Protein AF-A0A445B2V8-F1 (afdb_monomer)

pLDDT: mean 78.05, std 14.94, range [41.06, 95.94]

Radius of gyration: 20.15 Å; Cα contacts (8 Å, |Δi|>4): 129; chains: 1; bounding box: 35×48×51 Å

Sequence (156 aa):
MDTGSIWWAKGVDSVFGNLVFNNIVHGMQTLELTEWWLCNSTPDLEPQALSYVPKLLPIGPLLRRYDDNQGVTERSLGQFLEEDLSCINWLDQQPHTSVIYVAFGSLTHFDKKQFTEVALGLELTNRPFLWVVRQDSNCNPHEFKGNQVIVVGIRL

Secondary structure (DSSP, 8-state):
--GGG-TTTBTB-HHHHHHHHHHHHHHHHHGGG-S-EEES--TTT-HHHHHH-TTEEE---------TTS-S--PPTT--S---THHHHHHTTSPTT-PEEE--TTT----HHHHHHHHHHHHHTTS-EEEEEETTSSS-GGG---TTEEEEEE--

Nearest PDB structures (foldseek):
  6jen-assembly2_B  TM=7.874E-01  e=2.299E-05  Phytolacca americana
  6bk0-assembly1_A  TM=7.312E-01  e=1.444E-05  Oryza sativa Japonica Group
  6ija-assembly2_B  TM=7.386E-01  e=1.576E-04  Arabidopsis thaliana
  9bcm-assembly1_A  TM=7.180E-01  e=1.380E-04  Pilosella officinarum
  6lzx-assembly1_A  TM=6.479E-01  e=6.648E-05  Phytolacca americana

Organism: Arachis hypogaea (NCBI:txid3818)

Structure (mmCIF, N/CA/C/O backbone):
data_AF-A0A445B2V8-F1
#
_entry.id   AF-A0A445B2V8-F1
#
loop_
_atom_site.group_PDB
_atom_site.id
_atom_site.type_symbol
_atom_site.label_atom_id
_atom_site.label_alt_id
_atom_site.label_comp_id
_atom_site.label_asym_id
_atom_site.label_entity_id
_atom_site.label_seq_id
_atom_site.pdbx_PDB_ins_code
_atom_site.Cartn_x
_atom_site.Cartn_y
_atom_site.Cartn_z
_atom_site.occupancy
_atom_site.B_iso_or_equiv
_atom_site.auth_seq_id
_atom_site.auth_comp_id
_atom_site.auth_asym_id
_atom_site.auth_atom_id
_atom_site.pdbx_PDB_model_num
ATOM 1 N N . MET A 1 1 ? 14.572 19.553 -14.998 1.00 62.91 1 MET A N 1
ATOM 2 C CA . MET A 1 1 ? 13.192 19.737 -14.500 1.00 62.91 1 MET A CA 1
ATOM 3 C C . MET A 1 1 ? 13.294 20.108 -13.030 1.00 62.91 1 MET A C 1
ATOM 5 O O . MET A 1 1 ? 14.174 19.566 -12.377 1.00 62.91 1 MET A O 1
ATOM 9 N N . ASP A 1 2 ? 12.487 21.046 -12.531 1.00 68.38 2 ASP A N 1
ATOM 10 C CA . ASP A 1 2 ? 12.485 21.396 -11.103 1.00 68.38 2 ASP A CA 1
ATOM 11 C C . ASP A 1 2 ? 11.798 20.289 -10.288 1.00 68.38 2 ASP A C 1
ATOM 13 O O . ASP A 1 2 ? 10.585 20.086 -10.400 1.00 68.38 2 ASP A O 1
ATOM 17 N N . THR A 1 3 ? 12.572 19.554 -9.488 1.00 65.62 3 THR A N 1
ATOM 18 C CA . THR A 1 3 ? 12.066 18.446 -8.665 1.00 65.62 3 THR A CA 1
ATOM 19 C C . THR A 1 3 ? 11.252 18.921 -7.463 1.00 65.62 3 THR A C 1
ATOM 21 O O . THR A 1 3 ? 10.453 18.142 -6.948 1.00 65.62 3 THR A O 1
ATOM 24 N N . GLY A 1 4 ? 11.334 20.203 -7.075 1.00 62.81 4 GLY A N 1
ATOM 25 C CA . GLY A 1 4 ? 10.506 20.782 -6.007 1.00 62.81 4 GLY A CA 1
ATOM 26 C C . GLY A 1 4 ? 9.003 20.793 -6.321 1.00 62.81 4 GLY A C 1
ATOM 27 O O . GLY A 1 4 ? 8.162 20.833 -5.417 1.00 62.81 4 GLY A O 1
ATOM 28 N N . SER A 1 5 ? 8.645 20.700 -7.605 1.00 67.06 5 SER A N 1
ATOM 29 C CA . SER A 1 5 ? 7.257 20.596 -8.070 1.00 67.06 5 SER A CA 1
ATOM 30 C C . SER A 1 5 ? 6.671 19.179 -7.964 1.00 67.06 5 SER A C 1
ATOM 32 O O . SER A 1 5 ? 5.449 19.016 -7.964 1.00 67.06 5 SER A O 1
ATOM 34 N N . ILE A 1 6 ? 7.518 18.154 -7.824 1.00 68.94 6 ILE A N 1
ATOM 35 C CA . ILE A 1 6 ? 7.110 16.749 -7.818 1.00 68.94 6 ILE A CA 1
ATOM 36 C C . ILE A 1 6 ? 6.590 16.382 -6.427 1.00 68.94 6 ILE A C 1
ATOM 38 O O . ILE A 1 6 ? 7.323 16.402 -5.444 1.00 68.94 6 ILE A O 1
ATOM 42 N N . TRP A 1 7 ? 5.308 16.030 -6.336 1.00 62.53 7 TRP A N 1
ATOM 43 C CA . TRP A 1 7 ? 4.618 15.840 -5.057 1.00 62.53 7 TRP A CA 1
ATOM 44 C C . TRP A 1 7 ? 5.239 14.757 -4.158 1.00 62.53 7 TRP A C 1
ATOM 46 O O . TRP A 1 7 ? 5.247 14.942 -2.948 1.00 62.53 7 TRP A O 1
ATOM 56 N N . TRP A 1 8 ? 5.809 13.684 -4.720 1.00 65.00 8 TRP A N 1
ATOM 57 C CA . TRP A 1 8 ? 6.501 12.638 -3.948 1.00 65.00 8 TRP A CA 1
ATOM 58 C C . TRP A 1 8 ? 7.933 13.017 -3.545 1.00 65.00 8 TRP A C 1
ATOM 60 O O . TRP A 1 8 ? 8.498 12.406 -2.644 1.00 65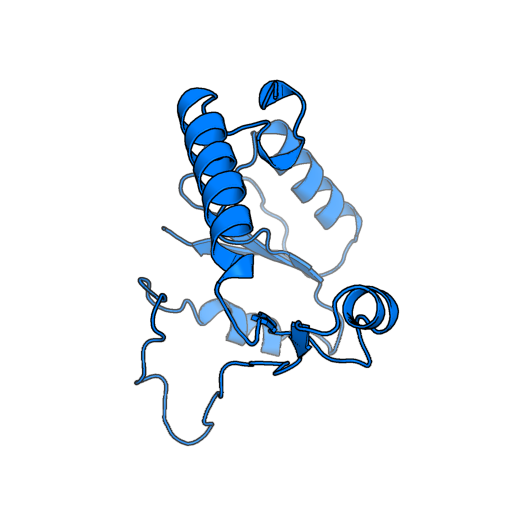.00 8 TRP A O 1
ATOM 70 N N . ALA A 1 9 ? 8.522 14.031 -4.185 1.00 63.09 9 ALA A N 1
ATOM 71 C CA . ALA A 1 9 ? 9.813 14.587 -3.787 1.00 63.09 9 ALA A CA 1
ATOM 72 C C . ALA A 1 9 ? 9.662 15.642 -2.673 1.00 63.09 9 ALA A C 1
ATOM 74 O O . ALA A 1 9 ? 10.644 16.006 -2.025 1.00 63.09 9 ALA A O 1
ATOM 75 N N . LYS A 1 10 ? 8.435 16.121 -2.410 1.00 61.38 10 LYS A N 1
ATOM 76 C CA . LYS A 1 10 ? 8.143 17.036 -1.300 1.00 61.38 10 LYS A CA 1
ATOM 77 C C . LYS A 1 10 ? 8.289 16.291 0.027 1.00 61.38 10 LYS A C 1
ATOM 79 O O . LYS A 1 10 ? 7.451 15.469 0.374 1.00 61.38 10 LYS A O 1
ATOM 84 N N . GLY A 1 11 ? 9.353 16.598 0.765 1.00 58.41 11 GLY A N 1
ATOM 85 C CA . GLY A 1 11 ? 9.684 15.953 2.044 1.00 58.41 11 GLY A CA 1
ATOM 86 C C . GLY A 1 11 ? 10.975 15.136 2.011 1.00 58.41 11 GLY A C 1
ATOM 87 O O . GLY A 1 11 ? 11.416 14.660 3.052 1.00 58.41 11 GLY A O 1
ATOM 88 N N . VAL A 1 12 ? 11.608 15.020 0.842 1.00 62.62 12 VAL A N 1
ATOM 89 C CA . VAL A 1 12 ? 12.943 14.441 0.681 1.00 62.62 12 VAL A CA 1
ATOM 90 C C . VAL A 1 12 ? 13.934 15.573 0.409 1.00 62.62 12 VAL A C 1
ATOM 92 O O . VAL A 1 12 ? 13.572 16.565 -0.225 1.00 62.62 12 VAL A O 1
ATOM 95 N N . ASP A 1 13 ? 15.171 15.465 0.904 1.00 73.25 13 ASP A N 1
ATOM 96 C CA . ASP A 1 13 ? 16.205 16.473 0.638 1.00 73.25 13 ASP A CA 1
ATOM 97 C C . ASP A 1 13 ? 16.329 16.729 -0.873 1.00 73.25 13 ASP A C 1
ATOM 99 O O . ASP A 1 13 ? 16.407 15.791 -1.666 1.00 73.25 13 ASP A O 1
ATOM 103 N N . SER A 1 14 ? 16.344 18.002 -1.276 1.00 72.50 14 SER A N 1
ATOM 104 C CA . SER A 1 14 ? 16.367 18.434 -2.678 1.00 72.50 14 SER A CA 1
ATOM 105 C C . SER A 1 14 ? 17.531 17.831 -3.471 1.00 72.50 14 SER A C 1
ATOM 107 O O . SER A 1 14 ? 17.383 17.531 -4.657 1.00 72.50 14 SER A O 1
ATOM 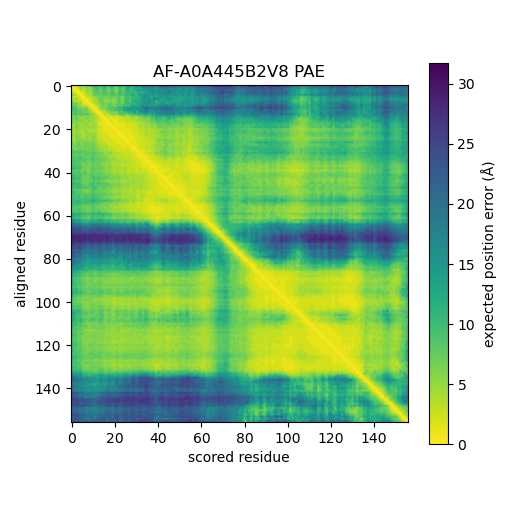109 N N . VAL A 1 15 ? 18.676 17.585 -2.825 1.00 78.31 15 VAL A N 1
ATOM 110 C CA . VAL A 1 15 ? 19.821 16.908 -3.447 1.00 78.31 15 VAL A CA 1
ATOM 111 C C . VAL A 1 15 ? 19.481 15.447 -3.740 1.00 78.31 15 VAL A C 1
ATOM 113 O O . VAL A 1 15 ? 19.671 14.980 -4.865 1.00 78.31 15 VAL A O 1
ATOM 116 N N . PHE A 1 16 ? 18.913 14.738 -2.764 1.00 78.44 16 PHE A N 1
ATOM 117 C CA . PHE A 1 16 ? 18.484 13.352 -2.930 1.00 78.44 16 PHE A CA 1
ATOM 118 C C . PHE A 1 16 ? 17.325 13.219 -3.931 1.00 78.44 16 PHE A C 1
ATOM 120 O O . PHE A 1 16 ? 17.357 12.339 -4.787 1.00 78.44 16 PHE A O 1
ATOM 127 N N . GLY A 1 17 ? 16.339 14.118 -3.901 1.00 78.38 17 GLY A N 1
ATOM 128 C CA . GLY A 1 17 ? 15.235 14.145 -4.866 1.00 78.38 17 GLY A CA 1
ATOM 129 C C . GLY A 1 17 ? 15.722 14.327 -6.307 1.00 78.38 17 GLY A C 1
ATOM 130 O O . GLY A 1 17 ? 15.282 13.610 -7.207 1.00 78.38 17 GLY A O 1
ATOM 131 N N . ASN A 1 18 ? 16.698 15.215 -6.524 1.00 82.62 18 ASN A N 1
ATOM 132 C CA . ASN A 1 18 ? 17.356 15.377 -7.823 1.00 82.62 18 ASN A CA 1
ATOM 133 C C . ASN A 1 18 ? 18.134 14.127 -8.246 1.00 82.62 18 ASN A C 1
ATOM 135 O O . ASN A 1 18 ? 18.062 13.726 -9.408 1.00 82.62 18 ASN A O 1
ATOM 139 N N . LEU A 1 19 ? 18.848 13.487 -7.317 1.00 85.25 19 LEU A N 1
ATOM 140 C CA . LEU A 1 19 ? 19.569 12.246 -7.587 1.00 85.25 19 LEU A CA 1
ATOM 141 C C . LEU A 1 19 ? 18.612 11.125 -8.015 1.00 85.25 19 LEU A C 1
ATOM 143 O O . LEU A 1 19 ? 18.853 10.475 -9.031 1.00 85.25 19 LEU A O 1
ATOM 147 N N . VAL A 1 20 ? 17.517 10.910 -7.282 1.00 83.50 20 VAL A N 1
ATOM 148 C CA . VAL A 1 2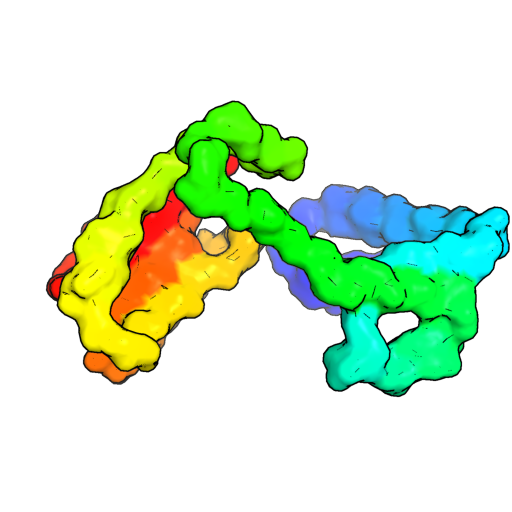0 ? 16.508 9.893 -7.617 1.00 83.50 20 VAL A CA 1
ATOM 149 C C . VAL A 1 20 ? 15.867 10.195 -8.968 1.00 83.50 20 VAL A C 1
ATOM 151 O O . VAL A 1 20 ? 15.799 9.311 -9.815 1.00 83.50 20 VAL A O 1
ATOM 154 N N . PHE A 1 21 ? 15.459 11.443 -9.211 1.00 85.56 21 PHE A N 1
ATOM 155 C CA . PHE A 1 21 ? 14.864 11.837 -10.487 1.00 85.56 21 PHE A CA 1
ATOM 156 C C . PHE A 1 21 ? 15.805 11.575 -11.668 1.00 85.56 21 PHE A C 1
ATOM 158 O O . PHE A 1 21 ? 15.403 10.948 -12.646 1.00 85.56 21 PHE A O 1
ATOM 165 N N . ASN A 1 22 ? 17.066 12.001 -11.568 1.00 88.38 22 ASN A N 1
ATOM 166 C CA . ASN A 1 22 ? 18.045 11.788 -12.632 1.00 88.38 22 ASN A CA 1
ATOM 167 C C . ASN A 1 22 ? 18.321 10.296 -12.864 1.00 88.38 22 ASN A C 1
ATOM 169 O O . ASN A 1 22 ? 18.435 9.879 -14.014 1.00 88.38 22 ASN A O 1
ATOM 173 N N . ASN A 1 23 ? 18.361 9.483 -11.801 1.00 88.56 23 ASN A N 1
ATOM 174 C CA . ASN A 1 23 ? 18.471 8.028 -11.927 1.00 88.56 23 ASN A CA 1
ATOM 175 C C . ASN A 1 23 ? 17.255 7.416 -12.632 1.00 88.56 23 ASN A C 1
ATOM 177 O O . ASN A 1 23 ? 17.431 6.559 -13.491 1.00 88.56 23 ASN A O 1
ATOM 181 N N . ILE A 1 24 ? 16.036 7.872 -12.322 1.00 88.31 24 ILE A N 1
ATOM 182 C CA . ILE A 1 24 ? 14.820 7.411 -13.006 1.00 88.31 24 ILE A CA 1
ATOM 183 C C . ILE A 1 24 ? 14.873 7.786 -14.487 1.00 88.31 24 ILE A C 1
ATOM 185 O O . ILE A 1 24 ? 14.662 6.923 -15.329 1.00 88.31 24 ILE A O 1
ATOM 189 N N . VAL A 1 25 ? 15.188 9.041 -14.825 1.00 89.62 25 VAL A N 1
ATOM 190 C CA . VAL A 1 25 ? 15.278 9.489 -16.227 1.00 89.62 25 VAL A CA 1
ATOM 191 C C . VAL A 1 25 ? 16.323 8.682 -16.990 1.00 89.62 25 VAL A C 1
ATOM 193 O O . VAL A 1 25 ? 16.049 8.220 -18.095 1.00 89.62 25 VAL A O 1
ATOM 196 N N . HIS A 1 26 ? 17.498 8.473 -16.397 1.00 89.75 26 HIS A N 1
ATOM 197 C CA . HIS A 1 26 ? 18.543 7.668 -17.016 1.00 89.75 26 HIS A CA 1
ATOM 198 C C . HIS A 1 26 ? 18.114 6.203 -17.180 1.00 89.75 26 HIS A C 1
ATOM 200 O O . HIS A 1 26 ? 18.293 5.630 -18.250 1.00 89.75 26 HIS A O 1
ATOM 206 N N . GLY A 1 27 ? 17.480 5.615 -16.163 1.00 88.00 27 GLY A N 1
ATOM 207 C CA . GLY A 1 27 ? 16.918 4.267 -16.237 1.00 88.00 27 GLY A CA 1
ATOM 208 C C . GLY A 1 27 ? 15.859 4.136 -17.332 1.00 88.00 27 GLY A C 1
ATOM 209 O O . GLY A 1 27 ? 15.886 3.185 -18.100 1.00 88.00 27 GLY A O 1
ATOM 210 N N . MET A 1 28 ? 14.974 5.122 -17.481 1.00 86.56 28 MET A N 1
ATOM 211 C CA . MET A 1 28 ? 13.958 5.129 -18.539 1.00 86.56 28 MET A CA 1
ATOM 212 C C . MET A 1 28 ? 14.580 5.162 -19.940 1.00 86.56 28 MET A C 1
ATOM 214 O O . MET A 1 28 ? 14.071 4.508 -20.844 1.00 86.56 28 MET A O 1
ATOM 218 N N . GLN A 1 29 ? 15.698 5.869 -20.124 1.00 87.94 29 GLN A N 1
ATOM 219 C CA . GLN A 1 29 ? 16.425 5.875 -21.399 1.00 87.94 29 GLN A CA 1
ATOM 220 C C . GLN A 1 29 ? 17.042 4.507 -21.718 1.00 87.94 29 GLN A C 1
ATOM 222 O O . GLN A 1 29 ? 17.079 4.104 -22.878 1.00 87.94 29 GLN A O 1
ATOM 227 N N . THR A 1 30 ? 17.511 3.766 -20.710 1.00 87.88 30 THR A N 1
ATOM 228 C CA . THR A 1 30 ? 18.099 2.435 -20.931 1.00 87.88 30 THR A CA 1
ATOM 229 C C . THR A 1 30 ? 17.050 1.350 -21.164 1.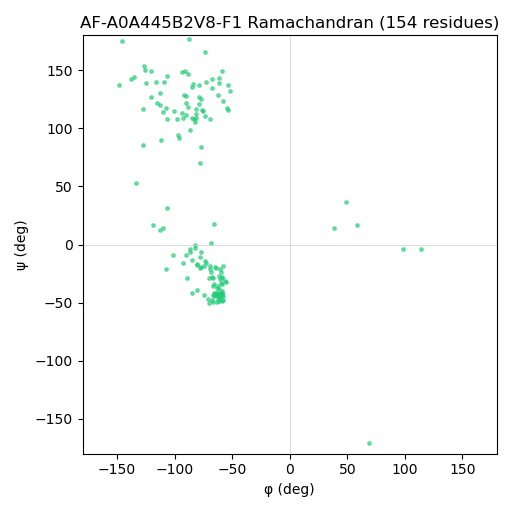00 87.88 30 THR A C 1
ATOM 231 O O . THR A 1 30 ? 17.370 0.331 -21.778 1.00 87.88 30 THR A O 1
ATOM 234 N N . LEU A 1 31 ? 15.790 1.571 -20.766 1.00 86.06 31 LEU A N 1
ATOM 235 C CA . LEU A 1 31 ? 14.692 0.636 -21.029 1.00 86.06 31 LEU A CA 1
ATOM 236 C C . LEU A 1 31 ? 14.479 0.368 -22.528 1.00 86.06 31 LEU A C 1
ATOM 238 O O . LEU A 1 31 ? 14.052 -0.731 -22.888 1.00 86.06 31 LEU A O 1
ATOM 242 N N . GLU A 1 32 ? 14.816 1.310 -23.414 1.00 85.19 32 GLU A N 1
ATOM 243 C CA . GLU A 1 32 ? 14.701 1.121 -24.869 1.00 85.19 32 GLU A CA 1
ATOM 244 C C . GLU A 1 32 ? 15.580 -0.020 -25.402 1.00 85.19 32 GLU A C 1
ATOM 246 O O . GLU A 1 32 ? 15.219 -0.658 -26.394 1.00 85.19 32 GLU A O 1
ATOM 251 N N . LEU A 1 33 ? 16.689 -0.322 -24.713 1.00 90.62 33 LEU A N 1
ATOM 252 C CA . LEU A 1 33 ? 17.633 -1.385 -25.074 1.00 90.62 33 LEU A CA 1
ATOM 253 C C . LEU A 1 33 ? 17.096 -2.791 -24.785 1.00 90.62 33 LEU A C 1
ATOM 255 O O . LEU A 1 33 ? 17.672 -3.779 -25.234 1.00 90.62 33 LEU A O 1
ATOM 259 N N . THR A 1 34 ? 16.019 -2.891 -24.009 1.00 91.75 34 THR A N 1
ATOM 260 C CA . THR A 1 34 ? 15.446 -4.173 -23.601 1.00 91.75 34 THR A CA 1
ATOM 261 C C . THR A 1 34 ? 14.329 -4.614 -24.549 1.00 91.75 34 THR A C 1
ATOM 263 O O . THR A 1 34 ? 13.602 -3.804 -25.143 1.00 91.75 34 THR A O 1
ATOM 266 N N . GLU A 1 35 ? 14.203 -5.931 -24.705 1.00 94.25 35 GLU A N 1
ATOM 267 C CA . GLU A 1 35 ? 13.148 -6.541 -25.517 1.00 94.25 35 GLU A CA 1
ATOM 268 C C . GLU A 1 35 ? 11.794 -6.479 -24.798 1.00 94.25 35 GLU A C 1
ATOM 270 O O . GLU A 1 35 ? 10.797 -6.079 -25.396 1.00 94.25 35 GLU A O 1
ATOM 275 N N . TRP A 1 36 ? 11.793 -6.785 -23.496 1.00 93.81 36 TRP A N 1
ATOM 276 C CA . TRP A 1 36 ? 10.600 -6.893 -22.659 1.00 93.81 36 TRP A CA 1
ATOM 277 C C . TRP A 1 36 ? 10.783 -6.196 -21.314 1.00 93.81 36 TRP A C 1
ATOM 279 O O . TRP A 1 36 ? 11.861 -6.249 -20.718 1.00 93.81 36 TRP A O 1
ATOM 289 N N . TRP A 1 37 ? 9.708 -5.590 -20.808 1.00 92.69 37 TRP A N 1
ATOM 290 C CA . TRP A 1 37 ? 9.642 -4.984 -19.478 1.00 92.69 37 TRP A CA 1
ATOM 291 C C . TRP A 1 37 ? 8.732 -5.831 -18.603 1.00 92.69 37 TRP A C 1
ATOM 293 O O . TRP A 1 37 ? 7.535 -5.926 -18.856 1.00 92.69 37 TRP A O 1
ATOM 303 N N . LEU A 1 38 ? 9.290 -6.460 -17.575 1.00 94.25 38 LEU A N 1
ATOM 304 C CA . LEU A 1 38 ? 8.495 -7.254 -16.645 1.00 94.25 38 LEU A CA 1
ATOM 305 C C . LEU A 1 38 ? 7.785 -6.328 -15.657 1.00 94.25 38 LEU A C 1
ATOM 307 O O . LEU A 1 38 ? 8.423 -5.509 -14.995 1.00 94.25 38 LEU A O 1
ATOM 311 N N . CYS A 1 39 ? 6.469 -6.474 -15.544 1.00 92.19 39 CYS A N 1
ATOM 312 C CA . CYS A 1 39 ? 5.636 -5.691 -14.645 1.00 92.19 39 CYS A CA 1
ATOM 313 C C . CYS A 1 39 ? 4.924 -6.612 -13.658 1.00 92.19 39 CYS A C 1
ATOM 315 O O . CYS A 1 39 ? 4.236 -7.551 -14.059 1.00 92.19 39 CYS A O 1
ATOM 317 N N . ASN A 1 40 ? 5.048 -6.330 -12.363 1.00 94.31 40 ASN A N 1
ATOM 318 C CA . ASN A 1 40 ? 4.247 -6.999 -11.344 1.00 94.31 40 ASN A CA 1
ATOM 319 C C . ASN A 1 40 ? 2.826 -6.410 -11.313 1.00 94.31 40 ASN A C 1
ATOM 321 O O . ASN A 1 40 ? 2.461 -5.688 -10.390 1.00 94.31 40 ASN A O 1
ATOM 325 N N . SER A 1 41 ? 2.058 -6.690 -12.359 1.00 93.69 41 SER A N 1
ATOM 326 C CA . SER A 1 41 ? 0.661 -6.290 -12.517 1.00 93.69 41 SER A CA 1
ATOM 327 C C . SER A 1 41 ? -0.108 -7.379 -13.265 1.00 93.69 41 SER A C 1
ATOM 329 O O . SER A 1 41 ? 0.484 -8.368 -13.709 1.00 93.69 41 SER A O 1
ATOM 331 N N . THR A 1 42 ? -1.423 -7.214 -13.395 1.00 94.12 42 THR A N 1
ATOM 332 C CA . THR A 1 42 ? -2.301 -8.117 -14.145 1.00 94.12 42 THR A CA 1
ATOM 333 C C . THR A 1 42 ? -3.114 -7.342 -15.185 1.00 94.12 42 THR A C 1
ATOM 335 O O . THR A 1 42 ? -3.456 -6.177 -14.957 1.00 94.12 42 THR A O 1
ATOM 338 N N . PRO A 1 43 ? -3.484 -7.974 -16.316 1.00 93.31 43 PRO A N 1
ATOM 339 C CA . PRO A 1 43 ? -4.384 -7.366 -17.297 1.00 93.31 43 PRO A CA 1
ATOM 340 C C . PRO A 1 43 ? -5.728 -6.920 -16.718 1.00 93.31 43 PRO A C 1
ATOM 342 O O . PRO A 1 43 ? -6.285 -5.930 -17.181 1.00 93.31 43 PRO A O 1
ATOM 345 N N . ASP A 1 44 ? -6.224 -7.622 -15.698 1.00 94.81 44 ASP A N 1
ATOM 346 C CA . ASP A 1 44 ? -7.504 -7.316 -15.055 1.00 94.81 44 ASP A CA 1
ATOM 347 C C . ASP A 1 44 ? -7.451 -6.018 -14.232 1.00 94.81 44 ASP A C 1
ATOM 349 O O . ASP A 1 44 ? -8.468 -5.338 -14.093 1.00 94.81 44 ASP A O 1
ATOM 353 N N . LEU A 1 45 ? -6.276 -5.662 -13.695 1.00 94.50 45 LEU A N 1
ATOM 354 C CA . LEU A 1 45 ? -6.079 -4.446 -12.902 1.00 94.50 45 LEU A CA 1
ATOM 355 C C . LEU A 1 45 ? -5.796 -3.219 -13.775 1.00 94.50 45 LEU A C 1
ATOM 357 O O . LEU A 1 45 ? -6.325 -2.142 -13.507 1.00 94.50 45 LEU A O 1
ATOM 361 N N . GLU A 1 46 ? -4.967 -3.365 -14.813 1.00 93.62 46 GLU A N 1
ATOM 362 C CA . GLU A 1 46 ? -4.443 -2.226 -15.582 1.00 93.62 46 GLU A CA 1
ATOM 363 C C . GLU A 1 46 ? -4.536 -2.410 -17.112 1.00 93.62 46 GLU A C 1
ATOM 365 O O . GLU A 1 46 ? -3.547 -2.214 -17.830 1.00 93.62 46 GLU A O 1
ATOM 370 N N . PRO A 1 47 ? -5.720 -2.730 -17.670 1.00 92.88 47 PRO A N 1
ATOM 371 C CA . PRO A 1 47 ? -5.847 -3.095 -19.083 1.00 92.88 47 PRO A CA 1
ATOM 372 C C . PRO A 1 47 ? -5.426 -1.961 -20.027 1.00 92.88 47 PRO A C 1
ATOM 374 O O . PRO A 1 47 ? -4.786 -2.190 -21.053 1.00 92.88 47 PRO A O 1
ATOM 377 N N . GLN A 1 48 ? -5.749 -0.715 -19.668 1.00 93.19 48 GLN A N 1
ATOM 378 C CA . GLN A 1 48 ? -5.413 0.456 -20.478 1.00 93.19 48 GLN A CA 1
ATOM 379 C C . GLN A 1 48 ? -3.910 0.741 -20.455 1.00 93.19 48 GLN A C 1
ATOM 381 O O . GLN A 1 48 ? -3.319 0.921 -21.516 1.00 93.19 48 GLN A O 1
ATOM 386 N N . ALA A 1 49 ? -3.276 0.736 -19.278 1.00 90.19 49 ALA A N 1
ATOM 387 C CA . ALA A 1 49 ? -1.845 1.013 -19.153 1.00 90.19 49 ALA A CA 1
ATOM 388 C C . ALA A 1 49 ? -1.005 -0.002 -19.946 1.00 90.19 49 ALA A C 1
ATOM 390 O O . ALA A 1 49 ? -0.105 0.390 -20.689 1.00 90.19 49 ALA A O 1
ATOM 391 N N . LEU A 1 50 ? -1.366 -1.287 -19.866 1.00 92.12 50 LEU A N 1
ATOM 392 C CA . LEU A 1 50 ? -0.708 -2.361 -20.613 1.00 92.12 50 LEU A CA 1
ATOM 393 C C . LEU A 1 50 ? -0.906 -2.222 -22.131 1.00 92.12 50 LEU A C 1
ATOM 395 O O . LEU A 1 50 ? 0.008 -2.510 -22.898 1.00 92.12 50 LEU A O 1
ATOM 399 N N . SER A 1 51 ? -2.059 -1.714 -22.583 1.00 93.25 51 SER A N 1
ATOM 400 C CA . SER A 1 51 ? -2.312 -1.494 -24.016 1.00 93.25 51 SER A CA 1
ATOM 401 C C . SER A 1 51 ? -1.448 -0.388 -24.638 1.00 93.25 51 SER A C 1
ATOM 403 O O . SER A 1 51 ? -1.143 -0.449 -25.829 1.00 93.25 51 SER A O 1
ATOM 405 N N . TYR A 1 52 ? -1.021 0.604 -23.847 1.00 93.88 52 TYR A N 1
ATOM 406 C CA . TYR A 1 52 ? -0.175 1.702 -24.329 1.00 93.88 52 TYR A CA 1
ATOM 407 C C . TYR A 1 52 ? 1.296 1.311 -24.485 1.00 93.88 52 TYR A C 1
ATOM 409 O O . TYR A 1 52 ? 2.027 1.981 -25.215 1.00 93.88 52 TYR A O 1
ATOM 417 N N . VAL A 1 53 ? 1.742 0.244 -23.816 1.00 90.19 53 VAL A N 1
ATOM 418 C CA . VAL A 1 53 ? 3.148 -0.173 -23.798 1.00 90.19 53 VAL A CA 1
ATOM 419 C C . VAL A 1 53 ? 3.247 -1.651 -24.190 1.00 90.19 53 VAL A C 1
ATOM 421 O O . VAL A 1 53 ? 3.323 -2.511 -23.318 1.00 90.19 53 VAL A O 1
ATOM 424 N N . PRO A 1 54 ? 3.309 -1.978 -25.496 1.00 86.94 54 PRO A N 1
ATOM 425 C CA . PRO A 1 54 ? 3.306 -3.368 -25.970 1.00 86.94 54 PRO A CA 1
ATOM 426 C C . PRO A 1 54 ? 4.462 -4.237 -25.450 1.00 86.94 54 PRO A C 1
ATOM 428 O O . PRO A 1 54 ? 4.347 -5.457 -25.422 1.00 86.94 54 PRO A O 1
ATOM 431 N N . LYS A 1 55 ? 5.581 -3.619 -25.045 1.00 91.88 55 LYS A N 1
ATOM 432 C CA . LYS A 1 55 ? 6.736 -4.309 -24.446 1.00 91.88 55 LYS A CA 1
ATOM 433 C C . LYS A 1 55 ? 6.531 -4.678 -22.968 1.00 91.88 55 LYS A C 1
ATOM 435 O O . LYS A 1 55 ? 7.368 -5.382 -22.407 1.00 91.88 55 LYS A O 1
ATOM 440 N N . LEU A 1 56 ? 5.477 -4.182 -22.319 1.00 92.75 56 LEU A N 1
ATOM 441 C CA . LEU A 1 56 ? 5.212 -4.399 -20.899 1.00 92.75 56 LEU A CA 1
ATOM 442 C C . LEU A 1 56 ? 4.500 -5.744 -20.702 1.00 92.75 56 LEU A C 1
ATOM 444 O O . LEU A 1 56 ? 3.331 -5.895 -21.047 1.00 92.75 56 LEU A O 1
ATOM 448 N N . LEU A 1 57 ? 5.212 -6.723 -20.146 1.00 94.50 57 LEU A N 1
ATOM 449 C CA . LEU A 1 57 ? 4.689 -8.049 -19.836 1.00 94.50 57 LEU A CA 1
ATOM 450 C C . LEU A 1 57 ? 4.180 -8.095 -18.387 1.00 94.50 57 LEU A C 1
ATOM 452 O O . LEU A 1 57 ? 4.992 -8.017 -17.458 1.00 94.50 57 LEU A O 1
ATOM 456 N N . PRO A 1 58 ? 2.863 -8.249 -18.165 1.00 95.75 58 PRO A N 1
ATOM 457 C CA . PRO A 1 58 ? 2.312 -8.427 -16.830 1.00 95.75 58 PRO A CA 1
ATOM 458 C C . PRO A 1 58 ? 2.592 -9.855 -16.344 1.00 95.75 58 PRO A C 1
ATOM 460 O O . PRO A 1 58 ? 2.090 -10.824 -16.910 1.00 95.75 58 PRO A O 1
ATOM 463 N N . ILE A 1 59 ? 3.403 -9.984 -15.296 1.00 95.94 59 ILE A N 1
ATOM 464 C CA . ILE A 1 59 ? 3.762 -11.266 -14.660 1.00 95.94 59 ILE A CA 1
ATOM 465 C C . ILE A 1 59 ? 3.203 -11.391 -13.236 1.00 95.94 59 ILE A C 1
ATOM 467 O O . ILE A 1 59 ? 3.634 -12.248 -12.467 1.00 95.94 59 ILE A O 1
ATOM 471 N N . GLY A 1 60 ? 2.291 -10.496 -12.860 1.00 93.88 60 GLY A N 1
ATOM 472 C CA . GLY A 1 60 ? 1.699 -10.445 -11.535 1.00 93.88 60 GLY A CA 1
ATOM 473 C C . GLY A 1 60 ? 0.460 -11.339 -11.358 1.00 93.88 60 GLY A C 1
ATOM 474 O O . GLY A 1 60 ? -0.020 -11.949 -12.315 1.00 93.88 60 GLY A O 1
ATOM 475 N N . PRO A 1 61 ? -0.093 -11.381 -10.132 1.00 91.94 61 PRO A N 1
ATOM 476 C CA . PRO A 1 61 ? 0.476 -10.764 -8.942 1.00 91.94 61 PRO A CA 1
ATOM 477 C C . PRO A 1 61 ? 1.601 -11.649 -8.381 1.00 91.94 61 PRO A C 1
ATOM 479 O O . PRO A 1 61 ? 1.386 -12.802 -8.007 1.00 91.94 61 PRO A O 1
ATOM 482 N N . LEU A 1 62 ? 2.813 -11.100 -8.299 1.00 88.81 62 LEU A N 1
ATOM 483 C CA . LEU A 1 62 ? 3.942 -11.726 -7.618 1.00 88.81 62 LEU A CA 1
ATOM 484 C C . LEU A 1 62 ? 3.741 -11.533 -6.119 1.00 88.81 62 LEU A C 1
ATOM 486 O O . LEU A 1 62 ? 4.219 -10.570 -5.516 1.00 88.81 62 LEU A O 1
ATOM 490 N N . LEU A 1 63 ? 2.957 -12.436 -5.541 1.00 79.75 63 LEU A N 1
ATOM 491 C CA . LEU A 1 63 ? 2.723 -12.501 -4.109 1.00 79.75 63 LEU A CA 1
ATOM 492 C C . LEU A 1 63 ? 3.792 -13.366 -3.454 1.00 79.75 63 LEU A C 1
ATOM 494 O O . LEU A 1 63 ? 4.256 -14.362 -4.014 1.00 79.75 63 LEU A O 1
ATOM 498 N N . ARG A 1 64 ? 4.151 -13.006 -2.222 1.00 71.88 64 ARG A N 1
ATOM 499 C CA . ARG A 1 64 ? 4.952 -13.884 -1.376 1.00 71.88 64 ARG A CA 1
ATOM 500 C C . ARG A 1 64 ? 4.163 -15.167 -1.126 1.00 71.88 64 ARG A C 1
ATOM 502 O O . ARG A 1 64 ? 3.015 -15.118 -0.687 1.00 71.88 64 ARG A O 1
ATOM 509 N N . ARG A 1 65 ? 4.797 -16.314 -1.364 1.00 63.16 65 ARG A N 1
ATOM 510 C CA . ARG A 1 65 ? 4.259 -17.604 -0.939 1.00 63.16 65 ARG A CA 1
ATOM 511 C C . ARG A 1 65 ? 4.496 -17.747 0.563 1.00 63.16 65 ARG A C 1
ATOM 513 O O . ARG A 1 65 ? 5.644 -17.775 0.997 1.00 63.16 65 ARG A O 1
ATOM 520 N N . TYR A 1 66 ? 3.419 -17.810 1.334 1.00 60.62 66 TYR A N 1
ATOM 521 C CA . TYR A 1 66 ? 3.456 -18.339 2.692 1.00 60.62 66 TYR A CA 1
ATOM 522 C C . TYR A 1 66 ? 3.208 -19.846 2.575 1.00 60.62 66 TYR A C 1
ATOM 524 O O . TYR A 1 66 ? 2.209 -20.261 1.990 1.00 60.62 66 TYR A O 1
ATOM 532 N N . ASP A 1 67 ? 4.174 -20.662 2.995 1.00 57.88 67 ASP A N 1
ATOM 533 C CA . ASP A 1 67 ? 3.995 -22.110 3.093 1.00 57.88 67 ASP A CA 1
ATOM 534 C C . ASP A 1 67 ? 3.542 -22.424 4.518 1.00 57.88 67 ASP A C 1
ATOM 536 O O . ASP A 1 67 ? 4.327 -22.309 5.458 1.00 57.88 67 ASP A O 1
ATOM 540 N N . ASP A 1 68 ? 2.276 -22.816 4.672 1.00 57.16 68 ASP A N 1
ATOM 541 C CA . ASP A 1 68 ? 1.678 -23.171 5.964 1.00 57.16 68 ASP A CA 1
ATOM 542 C C . ASP A 1 68 ? 2.431 -24.322 6.668 1.00 57.16 68 ASP A C 1
ATOM 544 O O . ASP A 1 68 ? 2.306 -24.493 7.880 1.00 57.16 68 ASP A O 1
ATOM 548 N N .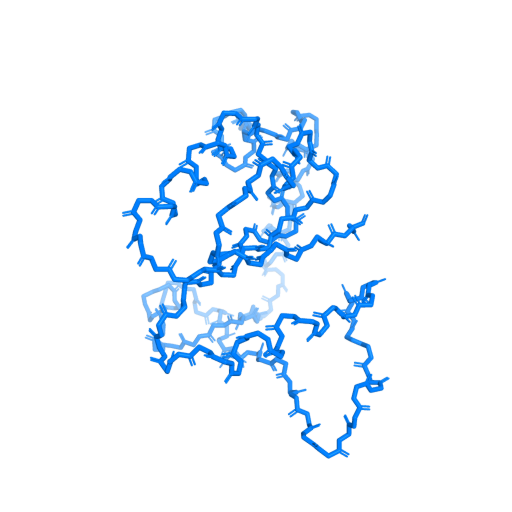 ASN A 1 69 ? 3.241 -25.098 5.929 1.00 54.59 69 ASN A N 1
ATOM 549 C CA . ASN A 1 69 ? 3.994 -26.244 6.445 1.00 54.59 69 ASN A CA 1
ATOM 550 C C . ASN A 1 69 ? 5.484 -25.965 6.712 1.00 54.59 69 ASN A C 1
ATOM 552 O O . ASN A 1 69 ? 6.156 -26.808 7.311 1.00 54.59 69 ASN A O 1
ATOM 556 N N . GLN A 1 70 ? 6.019 -24.812 6.299 1.00 51.09 70 GLN A N 1
ATOM 557 C CA . GLN A 1 70 ? 7.397 -24.407 6.595 1.00 51.09 70 GLN A CA 1
ATOM 558 C C . GLN A 1 70 ? 7.364 -23.215 7.541 1.00 51.09 70 GLN A C 1
ATOM 560 O O . GLN A 1 70 ? 7.309 -22.062 7.122 1.00 51.09 70 GLN A O 1
ATOM 565 N N . GLY A 1 71 ? 7.369 -23.499 8.843 1.00 50.25 71 GLY A N 1
ATOM 566 C CA . GLY A 1 71 ? 7.354 -22.457 9.862 1.00 50.25 71 GLY A CA 1
ATOM 567 C C . GLY A 1 71 ? 8.483 -21.452 9.646 1.00 50.25 71 GLY A C 1
ATOM 568 O O . GLY A 1 71 ? 9.629 -21.845 9.742 1.00 50.25 71 GLY A O 1
ATOM 569 N N . VAL A 1 72 ? 8.139 -20.190 9.354 1.00 54.47 72 VAL A N 1
ATOM 570 C CA . VAL A 1 72 ? 8.873 -18.908 9.533 1.00 54.47 72 VAL A CA 1
ATOM 571 C C . VAL A 1 72 ? 10.404 -18.888 9.265 1.00 54.47 72 VAL A C 1
ATOM 573 O O . VAL A 1 72 ? 11.086 -17.941 9.643 1.00 54.47 72 VAL A O 1
ATOM 576 N N . THR A 1 73 ? 11.009 -19.888 8.620 1.00 49.62 73 THR A N 1
ATOM 577 C CA . THR A 1 73 ? 12.480 -20.005 8.557 1.00 49.62 73 THR A CA 1
ATOM 578 C C . THR A 1 73 ? 13.112 -19.347 7.339 1.00 49.62 73 THR A C 1
ATOM 580 O O . THR A 1 73 ? 14.312 -19.076 7.363 1.00 49.62 73 THR A O 1
ATOM 583 N N . GLU A 1 74 ? 12.347 -19.018 6.297 1.00 55.84 74 GLU A N 1
ATOM 584 C CA . GLU A 1 74 ? 12.879 -18.279 5.149 1.00 55.84 74 GLU A CA 1
ATOM 585 C C . GLU A 1 74 ? 12.587 -16.780 5.291 1.00 55.84 74 GLU A C 1
ATOM 587 O O . GLU A 1 74 ? 11.521 -16.273 4.927 1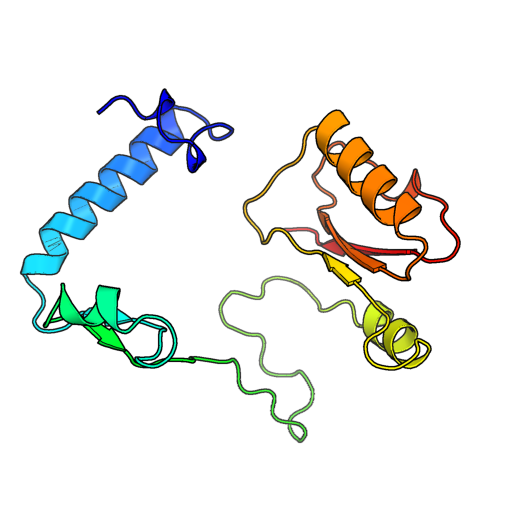.00 55.84 74 GLU A O 1
ATOM 592 N N . ARG A 1 75 ? 13.566 -16.055 5.854 1.00 55.72 75 ARG A N 1
ATOM 593 C CA . ARG A 1 75 ? 13.590 -14.585 5.836 1.00 55.72 75 ARG A CA 1
ATOM 594 C C . ARG A 1 75 ? 13.560 -14.116 4.383 1.00 55.72 75 ARG A C 1
ATOM 596 O O . ARG A 1 75 ? 14.429 -14.485 3.594 1.00 55.72 75 ARG A O 1
ATOM 603 N N . SER A 1 76 ? 12.578 -13.286 4.036 1.00 57.72 76 SER A N 1
ATOM 604 C CA . SER A 1 76 ? 12.488 -12.714 2.692 1.00 57.72 76 SER A CA 1
ATOM 605 C C . SER A 1 76 ? 13.715 -11.855 2.396 1.00 57.72 76 SER A C 1
ATOM 607 O O . SER A 1 76 ? 14.182 -11.103 3.255 1.00 57.72 76 SER A O 1
ATOM 609 N N . LEU A 1 77 ? 14.188 -11.893 1.150 1.00 55.22 77 LEU A N 1
ATOM 610 C CA . LEU A 1 77 ? 15.097 -10.872 0.632 1.00 55.22 77 LEU A CA 1
ATOM 611 C C . LEU A 1 77 ? 14.428 -9.501 0.842 1.00 55.22 77 LEU A C 1
ATOM 613 O O . LEU A 1 77 ? 13.325 -9.269 0.352 1.00 55.22 77 LEU A O 1
ATOM 617 N N . GLY A 1 78 ? 15.052 -8.636 1.645 1.00 55.12 78 GLY A N 1
ATOM 618 C CA . GLY A 1 78 ? 14.515 -7.322 2.024 1.00 55.12 78 GLY A CA 1
ATOM 619 C C . GLY A 1 78 ? 13.814 -7.245 3.388 1.00 55.12 78 GLY A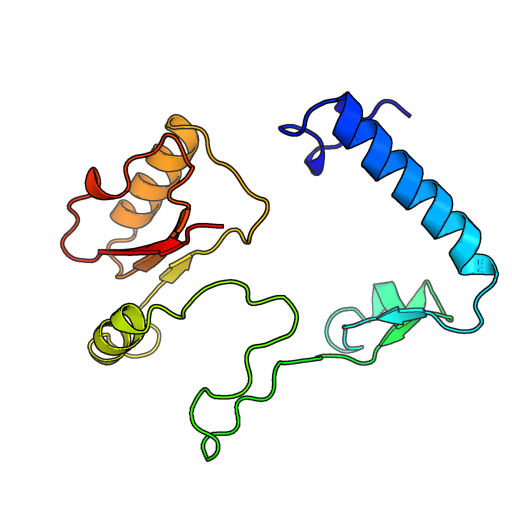 C 1
ATOM 620 O O . GLY A 1 78 ? 13.436 -6.151 3.800 1.00 55.12 78 GLY A O 1
ATOM 621 N N . GLN A 1 79 ? 13.663 -8.358 4.115 1.00 61.97 79 GLN A N 1
ATOM 622 C CA . GLN A 1 79 ? 13.126 -8.370 5.478 1.00 61.97 79 GLN A CA 1
ATOM 623 C C . GLN A 1 79 ? 14.272 -8.371 6.494 1.00 61.97 79 GLN A C 1
ATOM 625 O O . GLN A 1 79 ? 14.807 -9.413 6.868 1.00 61.97 79 GLN A O 1
ATOM 630 N N . PHE A 1 80 ? 14.673 -7.173 6.915 1.00 60.16 80 PHE A N 1
ATOM 631 C CA . PHE A 1 80 ? 15.825 -6.971 7.801 1.00 60.16 80 PHE A CA 1
ATOM 632 C C . PHE A 1 80 ? 15.485 -7.074 9.298 1.00 60.16 80 PHE A C 1
ATOM 634 O O . PHE A 1 80 ? 16.388 -7.005 10.129 1.00 60.16 80 PHE A O 1
ATOM 641 N N . LEU A 1 81 ? 14.205 -7.251 9.646 1.00 61.41 81 LEU A N 1
ATOM 642 C CA . LEU A 1 81 ? 13.688 -7.150 11.013 1.00 61.41 81 LEU A CA 1
ATOM 643 C C . LEU A 1 81 ? 12.913 -8.396 11.428 1.00 61.41 81 LEU A C 1
ATOM 645 O O . LEU A 1 81 ? 12.336 -9.089 10.587 1.00 61.41 81 LEU A O 1
ATOM 649 N N . GLU A 1 82 ? 12.882 -8.643 12.736 1.00 64.00 82 GLU A N 1
ATOM 650 C CA . GLU A 1 82 ? 12.038 -9.677 13.331 1.00 64.00 82 GLU A CA 1
ATOM 651 C C . GLU A 1 82 ? 10.553 -9.318 13.206 1.00 64.00 82 GLU A C 1
ATOM 653 O O . GLU A 1 82 ? 10.162 -8.153 13.305 1.00 64.00 82 GLU A O 1
ATOM 658 N N . GLU A 1 83 ? 9.729 -10.334 12.957 1.00 68.50 83 GLU A N 1
ATOM 659 C CA . GLU A 1 83 ? 8.281 -10.184 12.841 1.00 68.50 83 GLU A CA 1
ATOM 660 C C . GLU A 1 83 ? 7.648 -10.038 14.228 1.00 68.50 83 GLU A C 1
ATOM 662 O O . GLU A 1 83 ? 7.814 -10.900 15.092 1.00 68.50 83 GLU A O 1
ATOM 667 N N . ASP A 1 84 ? 6.881 -8.966 14.435 1.00 71.56 84 ASP A N 1
ATOM 668 C CA . ASP A 1 84 ? 6.041 -8.815 15.622 1.00 71.56 84 ASP A CA 1
ATOM 669 C C . ASP A 1 84 ? 4.678 -9.482 15.391 1.00 71.56 84 ASP A C 1
ATOM 671 O O . ASP A 1 84 ? 3.761 -8.918 14.785 1.00 71.56 84 ASP A O 1
ATOM 675 N N . LEU A 1 85 ? 4.549 -10.708 15.898 1.00 76.19 85 LEU A N 1
ATOM 676 C CA . LEU A 1 85 ? 3.325 -11.504 15.798 1.00 76.19 85 LEU A CA 1
ATOM 677 C C . LEU A 1 85 ? 2.283 -11.155 16.874 1.00 76.19 85 LEU A C 1
ATOM 679 O O . LEU A 1 85 ? 1.198 -11.735 16.876 1.00 76.19 85 LEU A O 1
ATOM 683 N N . SER A 1 86 ? 2.556 -10.205 17.780 1.00 77.50 86 SER A N 1
ATOM 684 C CA . SER A 1 86 ? 1.596 -9.815 18.826 1.00 77.50 86 SER A CA 1
ATOM 685 C C . SER A 1 86 ? 0.283 -9.275 18.251 1.00 77.50 86 SER A C 1
ATOM 687 O O . SER A 1 86 ? -0.782 -9.477 18.839 1.00 77.50 86 SER A O 1
ATOM 689 N N . CYS A 1 87 ? 0.339 -8.663 17.063 1.00 81.44 87 CYS A N 1
ATOM 690 C CA . CYS A 1 87 ? -0.837 -8.162 16.362 1.00 81.44 87 CYS A CA 1
ATOM 691 C C . CYS A 1 87 ? -1.778 -9.279 15.886 1.00 81.44 87 CYS A C 1
ATOM 693 O O . CYS A 1 87 ? -2.987 -9.061 15.845 1.00 81.44 87 CYS A O 1
ATOM 695 N N . ILE A 1 88 ? -1.260 -10.479 15.598 1.00 85.88 88 ILE A N 1
ATOM 696 C CA . ILE A 1 88 ? -2.060 -11.621 15.132 1.00 85.88 88 ILE A CA 1
ATOM 697 C C . ILE A 1 88 ? -3.011 -12.087 16.238 1.00 85.88 88 ILE A C 1
ATOM 699 O O . ILE A 1 88 ? -4.219 -12.125 16.031 1.00 85.88 88 ILE A O 1
ATOM 703 N N . ASN A 1 89 ? -2.494 -12.293 17.454 1.00 85.62 89 ASN A N 1
ATOM 704 C CA . ASN A 1 89 ? -3.310 -12.706 18.603 1.00 85.62 89 ASN A CA 1
ATOM 705 C C . ASN A 1 89 ? -4.442 -11.718 18.933 1.00 85.62 89 ASN A C 1
ATOM 707 O O . ASN A 1 89 ? -5.462 -12.103 19.504 1.00 85.62 89 ASN A O 1
ATOM 711 N N . TRP A 1 90 ? -4.256 -10.429 18.639 1.00 88.81 90 TRP A N 1
ATOM 712 C CA . TRP A 1 90 ? -5.300 -9.423 18.817 1.00 88.81 90 TRP A CA 1
ATOM 713 C C . TRP A 1 90 ? -6.310 -9.418 17.675 1.00 88.81 90 TRP A C 1
ATOM 715 O O . TRP A 1 90 ? -7.501 -9.270 17.947 1.00 88.81 90 TRP A O 1
ATOM 725 N N . LEU A 1 91 ? -5.855 -9.602 16.429 1.00 90.44 91 LEU A N 1
ATOM 726 C CA . LEU A 1 91 ? -6.724 -9.746 15.259 1.00 90.44 91 LEU A CA 1
ATOM 727 C C . LEU A 1 91 ? -7.672 -10.939 15.419 1.00 90.44 91 LEU A C 1
ATOM 729 O O . LEU A 1 91 ? -8.857 -10.797 15.128 1.00 90.44 91 LEU A O 1
ATOM 733 N N . ASP A 1 92 ? -7.183 -12.054 15.968 1.00 91.62 92 ASP A N 1
ATOM 734 C CA . ASP A 1 92 ? -7.978 -13.262 16.239 1.00 91.62 92 ASP A CA 1
ATOM 735 C C . ASP A 1 92 ? -9.140 -13.024 17.221 1.00 91.62 92 ASP A C 1
ATOM 737 O O . ASP A 1 92 ? -10.110 -13.780 17.243 1.00 91.62 92 ASP A O 1
ATOM 741 N N . GLN A 1 93 ? -9.070 -11.965 18.034 1.00 92.56 93 GLN A N 1
ATOM 742 C CA . GLN A 1 93 ? -10.124 -11.587 18.982 1.00 92.56 93 GLN A CA 1
ATOM 743 C C . GLN A 1 93 ? -11.159 -10.626 18.378 1.00 92.56 93 GLN A C 1
ATOM 745 O O . GLN A 1 93 ? -12.172 -10.339 19.020 1.00 92.56 93 GLN A O 1
ATOM 750 N N . GLN A 1 94 ? -10.923 -10.101 17.172 1.00 92.44 94 GLN A N 1
ATOM 751 C CA . GLN A 1 94 ? -11.823 -9.144 16.532 1.00 92.44 94 GLN A CA 1
ATOM 752 C C . GLN A 1 94 ? -12.871 -9.857 15.665 1.00 92.44 94 GLN A C 1
ATOM 754 O O . GLN A 1 94 ? -12.586 -10.889 15.057 1.00 92.44 94 GLN A O 1
ATOM 759 N N . PRO A 1 95 ? -14.088 -9.300 15.520 1.00 95.25 95 PRO A N 1
ATOM 760 C CA . PRO A 1 95 ? -15.055 -9.821 14.561 1.00 95.25 95 PRO A CA 1
ATOM 761 C C . PRO A 1 95 ? -14.512 -9.800 13.124 1.00 95.25 95 PRO A C 1
ATOM 763 O O . PRO A 1 95 ? -13.768 -8.890 12.739 1.00 95.25 95 PRO A O 1
ATOM 766 N N . HIS A 1 96 ? -14.941 -10.749 12.289 1.00 95.25 96 HIS A N 1
ATOM 767 C CA . HIS A 1 96 ? -14.541 -10.789 10.881 1.00 95.25 96 HIS A CA 1
ATOM 768 C C . HIS A 1 96 ? -14.820 -9.459 10.170 1.00 95.25 96 HIS A C 1
ATOM 770 O O . HIS A 1 96 ? -15.882 -8.859 10.337 1.00 95.25 96 HIS A O 1
ATOM 776 N N . THR A 1 97 ? -13.871 -9.008 9.342 1.00 94.56 97 THR A N 1
ATOM 777 C CA . THR A 1 97 ? -13.977 -7.783 8.518 1.00 94.56 97 THR A CA 1
ATOM 778 C C . THR A 1 97 ? -14.219 -6.480 9.302 1.00 94.56 97 THR A C 1
ATOM 780 O O . THR A 1 97 ? -14.604 -5.462 8.726 1.00 94.56 97 THR A O 1
ATOM 783 N N . SER A 1 98 ? -13.976 -6.478 10.618 1.00 94.00 98 SER A N 1
ATOM 784 C CA . SER A 1 98 ? -14.241 -5.316 11.480 1.00 94.00 98 SER A CA 1
ATOM 785 C C . SER A 1 98 ? -13.070 -4.335 11.591 1.00 94.00 98 SER A C 1
ATOM 787 O O . SER A 1 98 ? -13.310 -3.133 11.732 1.00 94.00 98 SER A O 1
ATOM 789 N N . VAL A 1 99 ? -11.833 -4.821 11.456 1.00 94.12 99 VAL A N 1
ATOM 790 C CA . VAL A 1 99 ? -10.598 -4.060 11.699 1.00 94.12 99 VAL A CA 1
ATOM 791 C C . VAL A 1 99 ? -10.175 -3.227 10.491 1.00 94.12 99 VAL A C 1
ATOM 793 O O . VAL A 1 99 ? -10.194 -3.707 9.359 1.00 94.12 99 VAL A O 1
ATOM 796 N N . ILE A 1 100 ? -9.739 -1.990 10.736 1.00 94.12 100 ILE A N 1
ATOM 797 C CA . ILE A 1 100 ? -9.078 -1.136 9.741 1.00 94.12 100 ILE A CA 1
ATOM 798 C C . ILE A 1 100 ? -7.564 -1.370 9.805 1.00 94.12 100 ILE A C 1
ATOM 800 O O . ILE A 1 100 ? -6.951 -1.152 10.846 1.00 94.12 100 ILE A O 1
ATOM 804 N N . TYR A 1 101 ? -6.946 -1.781 8.697 1.00 92.56 101 TYR A N 1
ATOM 805 C CA . TYR A 1 101 ? -5.487 -1.856 8.582 1.00 92.56 101 TYR A CA 1
ATOM 806 C C . TYR A 1 101 ? -4.924 -0.553 8.008 1.00 92.56 101 TYR A C 1
ATOM 808 O O . TYR A 1 101 ? -5.379 -0.087 6.963 1.00 92.56 101 TYR A O 1
ATOM 816 N N . VAL A 1 102 ? -3.927 0.021 8.682 1.00 91.94 102 VAL A N 1
ATOM 817 C CA . VAL A 1 102 ? -3.279 1.274 8.281 1.00 91.94 102 VAL A CA 1
ATOM 818 C C . VAL A 1 102 ? -1.770 1.066 8.214 1.00 91.94 102 VAL A C 1
ATOM 820 O O . VAL A 1 102 ? -1.119 0.808 9.227 1.00 91.94 102 VAL A O 1
ATOM 823 N N . ALA A 1 103 ? -1.199 1.214 7.021 1.00 89.12 103 ALA A N 1
ATOM 824 C CA . ALA A 1 103 ? 0.240 1.179 6.801 1.00 89.12 103 ALA A CA 1
ATOM 825 C C . ALA A 1 103 ? 0.626 2.099 5.641 1.00 89.12 103 ALA A C 1
ATOM 827 O O . ALA A 1 103 ? -0.022 2.104 4.596 1.00 89.12 103 ALA A O 1
ATOM 828 N N . PHE A 1 104 ? 1.708 2.855 5.823 1.00 86.31 104 PHE A N 1
ATOM 829 C CA . PHE A 1 104 ? 2.207 3.821 4.835 1.00 86.31 104 PHE A CA 1
ATOM 830 C C . PHE A 1 104 ? 3.528 3.380 4.185 1.00 86.31 104 PHE A C 1
ATOM 832 O O . PHE A 1 104 ? 4.210 4.168 3.537 1.00 86.31 104 PHE A O 1
ATOM 839 N N . GLY A 1 105 ? 3.900 2.109 4.349 1.00 79.69 105 GLY A N 1
ATOM 840 C CA . GLY A 1 105 ? 5.152 1.565 3.828 1.00 79.69 105 GLY A CA 1
ATOM 841 C C . GLY A 1 105 ? 6.400 2.113 4.532 1.00 79.69 105 GLY A C 1
ATOM 842 O O . GLY A 1 105 ? 6.331 2.786 5.559 1.00 79.69 105 GLY A O 1
ATOM 843 N N . SER A 1 106 ? 7.567 1.791 3.977 1.00 73.81 106 SER A N 1
ATOM 844 C CA . SER A 1 106 ? 8.878 2.061 4.585 1.00 73.81 106 SER A CA 1
ATOM 845 C C . SER A 1 106 ? 9.456 3.447 4.281 1.00 73.81 106 SER A C 1
ATOM 847 O O . SER A 1 106 ? 10.492 3.810 4.834 1.00 73.81 106 SER A O 1
ATOM 849 N N . LEU A 1 107 ? 8.824 4.234 3.407 1.00 73.06 107 LEU A N 1
ATOM 850 C CA . LEU A 1 107 ? 9.370 5.517 2.940 1.00 73.06 107 LEU A CA 1
ATOM 851 C C . LEU A 1 107 ? 8.649 6.739 3.518 1.00 73.06 107 LEU A C 1
ATOM 853 O O . LEU A 1 107 ? 9.219 7.830 3.549 1.00 73.06 107 LEU A O 1
ATOM 857 N N . THR A 1 108 ? 7.419 6.576 3.997 1.00 76.06 108 THR A N 1
ATOM 858 C CA . THR A 1 108 ? 6.617 7.700 4.484 1.00 76.06 108 THR A CA 1
ATOM 859 C C . THR A 1 108 ? 7.043 8.128 5.885 1.00 76.06 108 THR A C 1
ATOM 861 O O . THR A 1 108 ? 7.263 7.295 6.766 1.00 76.06 108 THR A O 1
ATOM 864 N N . HIS A 1 109 ? 7.127 9.446 6.077 1.00 75.19 109 HIS A N 1
ATOM 865 C CA . HIS A 1 109 ? 7.377 10.103 7.357 1.00 75.19 109 HIS A CA 1
ATOM 866 C C . HIS A 1 109 ? 6.257 11.111 7.618 1.00 75.19 109 HIS A C 1
ATOM 868 O O . HIS A 1 109 ? 5.836 11.815 6.701 1.00 75.19 109 HIS A O 1
ATOM 874 N N . PHE A 1 110 ? 5.795 11.180 8.865 1.00 76.19 110 PHE A N 1
ATOM 875 C CA . PHE A 1 110 ? 4.784 12.140 9.298 1.00 76.19 110 PHE A CA 1
ATOM 876 C C . PHE A 1 110 ? 5.403 13.199 10.194 1.00 76.19 110 PHE A C 1
ATOM 878 O O . PHE A 1 110 ? 6.202 12.884 11.082 1.00 76.19 110 PHE A O 1
ATOM 885 N N . ASP A 1 111 ? 4.980 14.447 10.007 1.00 81.62 111 ASP A N 1
ATOM 886 C CA . ASP A 1 111 ? 5.111 15.430 11.074 1.00 81.62 111 ASP A CA 1
ATOM 887 C C . ASP A 1 111 ? 4.084 15.161 12.194 1.00 81.62 111 ASP A C 1
ATOM 889 O O . ASP A 1 111 ? 3.115 14.408 12.033 1.00 81.62 111 ASP A O 1
ATOM 893 N N . LYS A 1 112 ? 4.287 15.794 13.357 1.00 82.69 112 LYS A N 1
ATOM 894 C CA . LYS A 1 112 ? 3.416 15.603 14.527 1.00 82.69 112 LYS A CA 1
ATOM 895 C C . LYS A 1 112 ? 1.957 15.962 14.241 1.00 82.69 112 LYS A C 1
ATOM 897 O O . LYS A 1 112 ? 1.055 15.333 14.796 1.00 82.69 112 LYS A O 1
ATOM 902 N N . LYS A 1 113 ? 1.710 16.965 13.394 1.00 86.44 113 LYS A N 1
ATOM 903 C CA . LYS A 1 113 ? 0.353 17.404 13.071 1.00 86.44 113 LYS A CA 1
ATOM 904 C C . LYS A 1 113 ? -0.345 16.344 12.224 1.00 86.44 113 LYS A C 1
ATOM 906 O O . LYS A 1 113 ? -1.427 15.911 12.594 1.00 86.44 113 LYS A O 1
ATOM 911 N N . GLN A 1 114 ? 0.286 15.879 11.147 1.00 87.50 114 GLN A N 1
ATOM 912 C CA . GLN A 1 114 ? -0.249 14.827 10.282 1.00 87.50 114 GLN A CA 1
ATOM 913 C C . GLN A 1 114 ? -0.527 13.543 11.063 1.00 87.50 114 GLN A C 1
ATOM 915 O O . GLN A 1 114 ? -1.599 12.963 10.916 1.00 87.50 114 GLN A O 1
ATOM 920 N N . PHE A 1 115 ? 0.403 13.135 11.932 1.00 86.44 115 PHE A N 1
ATOM 921 C CA . PHE A 1 115 ? 0.206 11.983 12.806 1.00 86.44 115 PHE A CA 1
ATOM 922 C C . PHE A 1 115 ? -1.032 12.150 13.697 1.00 86.44 115 PHE A C 1
ATOM 924 O O . PHE A 1 115 ? -1.869 11.253 13.759 1.00 86.44 115 PHE A O 1
ATOM 931 N N . THR A 1 116 ? -1.176 13.315 14.338 1.00 86.81 116 THR A N 1
ATOM 932 C CA . THR A 1 116 ? -2.314 13.621 15.220 1.00 86.81 116 THR A CA 1
ATOM 933 C C . THR A 1 116 ? -3.641 13.593 14.462 1.00 86.81 116 THR A C 1
ATOM 935 O O . THR A 1 116 ? -4.596 12.992 14.939 1.00 86.81 116 THR A O 1
ATOM 938 N N . GLU A 1 117 ? -3.703 14.186 13.269 1.00 91.75 117 GLU A N 1
ATOM 939 C CA . GLU A 1 117 ? -4.922 14.204 12.449 1.00 91.75 117 GLU A CA 1
ATOM 940 C C . GLU A 1 117 ? -5.335 12.798 11.991 1.00 91.75 117 GLU A C 1
ATOM 942 O O . GLU A 1 117 ? -6.513 12.451 12.070 1.00 91.75 117 GLU A O 1
ATOM 947 N N . VAL A 1 118 ? -4.383 11.957 11.561 1.00 90.44 118 VAL A N 1
ATOM 948 C CA . VAL A 1 118 ? -4.671 10.553 11.209 1.00 90.44 118 VAL A CA 1
ATOM 949 C C . VAL A 1 118 ? -5.200 9.801 12.428 1.00 90.44 118 VAL A C 1
ATOM 951 O O . VAL A 1 118 ? -6.204 9.100 12.333 1.00 90.44 118 VAL A O 1
ATOM 954 N N . ALA A 1 119 ? -4.559 9.977 13.579 1.00 86.75 119 ALA A N 1
ATOM 955 C CA . ALA A 1 119 ? -4.923 9.283 14.801 1.00 86.75 119 ALA A CA 1
ATOM 956 C C . ALA A 1 119 ? -6.318 9.690 15.320 1.00 86.75 119 ALA A C 1
ATOM 958 O O . ALA A 1 119 ? -7.133 8.823 15.635 1.00 86.75 119 ALA A O 1
ATOM 959 N N . LEU A 1 120 ? -6.631 10.993 15.319 1.00 89.50 120 LEU A N 1
ATOM 960 C CA . LEU A 1 120 ? -7.971 11.509 15.627 1.00 89.50 120 LEU A CA 1
ATOM 961 C C . LEU A 1 120 ? -9.012 11.002 14.622 1.00 89.50 120 LEU A C 1
ATOM 963 O O . LEU A 1 120 ? -10.102 10.587 15.011 1.00 89.50 120 LEU A O 1
ATOM 967 N N . GLY A 1 121 ? -8.679 10.994 13.329 1.00 92.25 121 GLY A N 1
ATOM 968 C CA . GLY A 1 121 ? -9.556 10.471 12.284 1.00 92.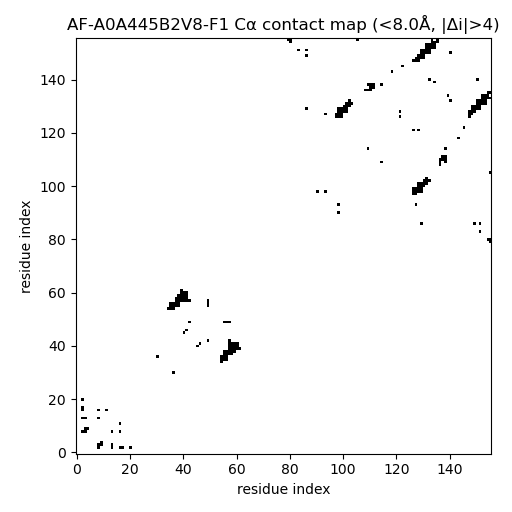25 121 GLY A CA 1
ATOM 969 C C . GLY A 1 121 ? -9.908 8.999 12.499 1.00 92.25 121 GLY A C 1
ATOM 970 O O . GLY A 1 121 ? -11.070 8.625 12.351 1.00 92.25 121 GLY A O 1
ATOM 971 N N . LEU A 1 122 ? -8.932 8.178 12.901 1.00 90.94 122 LEU A N 1
ATOM 972 C CA . LEU A 1 122 ? -9.143 6.769 13.234 1.00 90.94 122 LEU A CA 1
ATOM 973 C C . LEU A 1 122 ? -10.013 6.599 14.484 1.00 90.94 122 LEU A C 1
ATOM 975 O O . LEU A 1 122 ? -10.943 5.794 14.461 1.00 90.94 122 LEU A O 1
ATOM 979 N N . GLU A 1 123 ? -9.780 7.386 15.537 1.00 88.00 123 GLU A N 1
ATOM 980 C CA . GLU A 1 123 ? -10.600 7.366 16.756 1.00 88.00 123 GLU A CA 1
ATOM 981 C C . GLU A 1 123 ? -12.074 7.683 16.460 1.00 88.00 123 GLU A C 1
ATOM 983 O O . GLU A 1 123 ? -12.975 6.977 16.919 1.00 88.00 123 GLU A O 1
ATOM 988 N N . LEU A 1 124 ? -12.330 8.679 15.607 1.00 93.00 124 LEU A N 1
ATOM 989 C CA . LEU A 1 124 ? -13.681 9.071 15.201 1.00 93.00 124 LEU A CA 1
ATOM 990 C C . LEU A 1 124 ? -14.429 7.987 14.411 1.00 93.00 124 LEU A C 1
ATOM 992 O O . LEU A 1 124 ? -15.658 8.031 14.346 1.00 93.00 124 LEU A O 1
ATOM 996 N N . THR A 1 125 ? -13.735 6.999 13.832 1.00 92.25 125 THR A N 1
ATOM 997 C CA . THR A 1 125 ? -14.407 5.874 13.158 1.00 92.25 125 THR A CA 1
ATOM 998 C C . THR A 1 125 ? -15.136 4.951 14.131 1.00 92.25 125 THR A C 1
ATOM 1000 O O . THR A 1 125 ? -16.033 4.223 13.706 1.00 92.25 125 THR A O 1
ATOM 1003 N N . ASN A 1 126 ? -14.758 4.968 15.418 1.00 89.94 126 ASN A N 1
ATOM 1004 C CA . ASN A 1 126 ? -15.234 4.043 16.447 1.00 89.94 126 ASN A CA 1
ATOM 1005 C C . ASN A 1 126 ? -15.152 2.564 16.008 1.00 89.94 126 ASN A C 1
ATOM 1007 O O . ASN A 1 126 ? -16.043 1.759 16.293 1.00 89.94 126 ASN A O 1
ATOM 1011 N N . ARG A 1 127 ? -14.098 2.227 15.255 1.00 90.12 127 ARG A N 1
ATOM 1012 C CA . ARG A 1 127 ? -13.777 0.874 14.801 1.00 90.12 127 ARG A CA 1
ATOM 1013 C C . ARG A 1 127 ? -12.400 0.464 15.318 1.00 90.12 127 ARG A C 1
ATOM 1015 O O . ARG A 1 127 ? -11.513 1.316 15.396 1.00 90.12 127 ARG A O 1
ATOM 1022 N N . PRO A 1 128 ? -12.181 -0.836 15.578 1.00 91.44 128 PRO A N 1
ATOM 1023 C CA . PRO A 1 128 ? -10.847 -1.330 15.876 1.00 91.44 128 PRO A CA 1
ATOM 1024 C C . PRO A 1 128 ? -9.928 -1.087 14.676 1.00 91.44 128 PRO A C 1
ATOM 1026 O O . PRO A 1 128 ? -10.321 -1.287 13.521 1.00 91.44 128 PRO A O 1
ATOM 1029 N N . PHE A 1 129 ? -8.694 -0.668 14.940 1.00 91.12 129 PHE A N 1
ATOM 1030 C CA . PHE A 1 129 ? -7.702 -0.447 13.894 1.00 91.12 129 PHE A CA 1
ATOM 1031 C C . PHE A 1 129 ? -6.324 -0.972 14.298 1.00 91.12 129 PHE A C 1
ATOM 1033 O O . PHE A 1 129 ? -5.904 -0.869 15.450 1.00 91.12 129 PHE A O 1
ATOM 1040 N N . LEU A 1 130 ? -5.619 -1.525 13.313 1.00 90.38 130 LEU A N 1
ATOM 1041 C CA . LEU A 1 130 ? -4.225 -1.933 13.395 1.00 90.38 130 LEU A CA 1
ATOM 1042 C C . LEU A 1 130 ? -3.400 -0.931 12.590 1.00 90.38 130 LEU A C 1
ATOM 1044 O O . LEU A 1 130 ? -3.463 -0.924 11.358 1.00 90.38 130 LEU A O 1
ATOM 1048 N N . TRP A 1 131 ? -2.638 -0.087 13.284 1.00 88.69 131 TRP A N 1
ATOM 1049 C CA . TRP A 1 131 ? -1.805 0.928 12.646 1.00 88.69 131 TRP A CA 1
ATOM 1050 C C . TRP A 1 131 ? -0.322 0.623 12.839 1.00 88.69 131 TRP A C 1
ATOM 1052 O O . TRP A 1 131 ? 0.191 0.559 13.956 1.00 88.69 131 TRP A O 1
ATOM 1062 N N . VAL A 1 132 ? 0.375 0.449 11.720 1.00 85.06 132 VAL A N 1
ATOM 1063 C CA . VAL A 1 132 ? 1.827 0.294 11.675 1.00 85.06 132 VAL A CA 1
ATOM 1064 C C . VAL A 1 132 ? 2.482 1.675 11.745 1.00 85.06 132 VAL A C 1
ATOM 1066 O O . VAL A 1 132 ? 2.375 2.466 10.804 1.00 85.06 132 VAL A O 1
ATOM 1069 N N . VAL A 1 133 ? 3.170 1.962 12.854 1.00 78.81 133 VAL A N 1
ATOM 1070 C CA . VAL A 1 133 ? 3.842 3.248 13.101 1.00 78.81 133 VAL A CA 1
ATOM 1071 C C . VAL A 1 133 ? 5.346 3.029 13.207 1.00 78.81 133 VAL A C 1
ATOM 1073 O O . VAL A 1 133 ? 5.813 2.061 13.805 1.00 78.81 133 VAL A O 1
ATOM 1076 N N . ARG A 1 134 ? 6.135 3.939 12.634 1.00 72.19 134 ARG A N 1
ATOM 1077 C CA . ARG A 1 134 ? 7.595 3.870 12.723 1.00 72.19 134 ARG A CA 1
ATOM 1078 C C . ARG A 1 134 ? 8.103 4.514 14.009 1.00 72.19 134 ARG A C 1
ATOM 1080 O O . ARG A 1 134 ? 7.678 5.615 14.364 1.00 72.19 134 ARG A O 1
ATOM 1087 N N . GLN A 1 135 ? 9.041 3.850 14.680 1.00 66.25 135 GLN A N 1
ATOM 1088 C CA . GLN A 1 135 ? 9.598 4.332 15.953 1.00 66.25 135 GLN A CA 1
ATOM 1089 C C . GLN A 1 135 ? 10.566 5.517 15.801 1.00 66.25 135 GLN A C 1
ATOM 1091 O O . GLN A 1 135 ? 10.832 6.211 16.775 1.00 66.25 135 GLN A O 1
ATOM 1096 N N . ASP A 1 136 ? 11.096 5.748 14.600 1.00 63.09 136 ASP A N 1
ATOM 1097 C CA . ASP A 1 136 ? 11.993 6.866 14.274 1.00 63.09 136 ASP A CA 1
ATOM 1098 C C . ASP A 1 136 ? 11.249 8.180 13.987 1.00 63.09 136 ASP A C 1
ATOM 1100 O O . ASP A 1 136 ? 11.867 9.225 13.782 1.00 63.09 136 ASP A O 1
ATOM 1104 N N . SER A 1 137 ? 9.916 8.152 13.995 1.00 59.03 137 SER A N 1
ATOM 1105 C CA . SER A 1 137 ? 9.119 9.366 13.923 1.00 59.03 137 SER A CA 1
ATOM 1106 C C . SER A 1 137 ? 9.192 10.116 15.258 1.00 59.03 137 SER A C 1
ATOM 1108 O O . SER A 1 137 ? 9.100 9.523 16.329 1.00 59.03 137 SER A O 1
ATOM 1110 N N . ASN A 1 138 ? 9.282 11.451 15.224 1.00 61.16 138 ASN A N 1
ATOM 1111 C CA . ASN A 1 138 ? 9.157 12.314 16.417 1.00 61.16 138 ASN A CA 1
ATOM 1112 C C . ASN A 1 138 ? 7.743 12.269 17.051 1.00 61.16 138 ASN A C 1
ATOM 1114 O O . ASN A 1 138 ? 7.348 13.171 17.793 1.00 61.16 138 ASN A O 1
ATOM 1118 N N . CYS A 1 139 ? 6.950 11.254 16.714 1.00 63.75 139 CYS A N 1
ATOM 1119 C CA . CYS A 1 139 ? 5.586 11.036 17.143 1.00 63.75 139 CYS A CA 1
ATOM 1120 C C . CYS A 1 139 ? 5.603 9.874 18.131 1.00 63.75 139 CYS A C 1
ATOM 1122 O O . CYS A 1 139 ? 5.986 8.765 17.776 1.00 63.75 139 CYS A O 1
ATOM 1124 N N . ASN A 1 140 ? 5.213 10.122 19.380 1.00 64.31 140 ASN A N 1
ATOM 1125 C CA . ASN A 1 140 ? 5.160 9.073 20.386 1.00 64.31 140 ASN A CA 1
ATOM 1126 C C . ASN A 1 140 ? 3.857 8.277 20.213 1.00 64.31 140 ASN A C 1
ATOM 1128 O O . ASN A 1 140 ? 2.790 8.796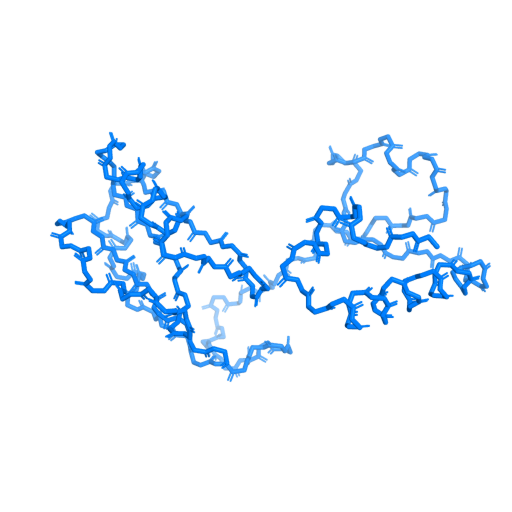 20.552 1.00 64.31 140 ASN A O 1
ATOM 1132 N N . PRO A 1 141 ? 3.898 7.022 19.734 1.00 60.22 141 PRO A N 1
ATOM 1133 C CA . PRO A 1 141 ? 2.676 6.271 19.478 1.00 60.22 141 PRO A CA 1
ATOM 1134 C C . PRO A 1 141 ? 1.944 5.895 20.774 1.00 60.22 141 PRO A C 1
ATOM 1136 O O . PRO A 1 141 ? 0.745 5.639 20.755 1.00 60.22 141 PRO A O 1
ATOM 1139 N N . HIS A 1 142 ? 2.645 5.928 21.915 1.00 60.62 142 HIS A N 1
ATOM 1140 C CA . HIS A 1 142 ? 2.073 5.691 23.240 1.00 60.62 142 HIS A CA 1
ATOM 1141 C C . HIS A 1 142 ? 1.287 6.890 23.800 1.00 60.62 142 HIS A C 1
ATOM 1143 O O . HIS A 1 142 ? 0.667 6.763 24.857 1.00 60.62 142 HIS A O 1
ATOM 1149 N N . GLU A 1 143 ? 1.291 8.052 23.129 1.00 59.00 143 GLU A N 1
ATOM 1150 C CA . GLU A 1 143 ? 0.387 9.160 23.479 1.00 59.00 143 GLU A CA 1
ATOM 1151 C C . GLU A 1 143 ? -1.080 8.810 23.170 1.00 59.00 143 GLU A C 1
ATOM 1153 O O . GLU A 1 143 ? -1.981 9.328 23.831 1.00 59.00 143 GLU A O 1
ATOM 1158 N N . PHE A 1 144 ? -1.331 7.875 22.245 1.00 60.69 144 PHE A N 1
ATOM 1159 C CA . PHE A 1 144 ? -2.672 7.377 21.951 1.00 60.69 144 PHE A CA 1
ATOM 1160 C C . PHE A 1 144 ? -3.068 6.251 22.916 1.00 60.69 144 PHE A C 1
ATOM 1162 O O . PHE A 1 144 ? -2.558 5.136 22.848 1.00 60.69 144 PHE A O 1
ATOM 1169 N N . LYS A 1 145 ? -4.006 6.546 23.825 1.00 53.81 145 LYS A N 1
ATOM 1170 C CA . LYS A 1 145 ? -4.527 5.616 24.850 1.00 53.81 145 LYS A CA 1
ATOM 1171 C C . LYS A 1 145 ? -5.942 5.108 24.548 1.00 53.81 145 LYS A C 1
ATOM 1173 O O . LYS A 1 145 ? -6.729 4.883 25.465 1.00 53.81 145 LYS A O 1
ATOM 1178 N N . GLY A 1 146 ? -6.298 4.969 23.274 1.00 53.62 146 GLY A N 1
ATOM 1179 C CA . GLY A 1 146 ? -7.586 4.392 22.893 1.00 53.62 146 GLY A CA 1
ATOM 1180 C C . GLY A 1 146 ? -7.648 2.903 23.252 1.00 53.62 146 GLY A C 1
ATOM 1181 O O . GLY A 1 146 ? -6.723 2.154 22.953 1.00 53.62 146 GLY A O 1
ATOM 1182 N N . ASN A 1 147 ? -8.755 2.446 23.840 1.00 51.31 147 ASN A N 1
ATOM 1183 C CA . ASN A 1 147 ? -8.959 1.039 24.233 1.00 51.31 147 ASN A CA 1
ATOM 1184 C C . ASN A 1 147 ? -9.091 0.056 23.042 1.00 51.31 147 ASN A C 1
ATOM 1186 O O . ASN A 1 147 ? -9.319 -1.130 23.258 1.00 51.31 147 ASN A O 1
ATOM 1190 N N . GLN A 1 148 ? -8.990 0.532 21.795 1.00 54.53 148 GLN A N 1
ATOM 1191 C CA . GLN A 1 148 ? -9.193 -0.245 20.561 1.00 54.53 148 GLN A CA 1
ATOM 1192 C C . GLN A 1 148 ? -7.937 -0.301 19.667 1.00 54.53 148 GLN A C 1
ATOM 1194 O O . GLN A 1 148 ? -8.042 -0.588 18.476 1.00 54.53 148 GLN A O 1
ATOM 1199 N N . VAL A 1 149 ? -6.762 0.018 20.220 1.00 61.81 149 VAL A N 1
ATOM 1200 C CA . VAL A 1 149 ? -5.548 0.288 19.439 1.00 61.81 149 VAL A CA 1
ATOM 1201 C C . VAL A 1 149 ? -4.487 -0.783 19.663 1.00 61.81 149 VAL A C 1
ATOM 1203 O O . VAL A 1 149 ? -4.093 -1.040 20.799 1.00 61.81 149 VAL A O 1
ATOM 1206 N N . ILE A 1 150 ? -3.942 -1.316 18.567 1.00 62.62 150 ILE A N 1
ATOM 1207 C CA . ILE A 1 150 ? -2.581 -1.859 18.556 1.00 62.62 150 ILE A CA 1
ATOM 1208 C C . ILE A 1 150 ? -1.729 -1.024 17.614 1.00 62.62 150 ILE A C 1
ATOM 1210 O O . ILE A 1 150 ? -2.019 -0.907 16.421 1.00 62.62 150 ILE A O 1
ATOM 1214 N N . VAL A 1 151 ? -0.653 -0.471 18.175 1.00 61.47 151 VAL A N 1
ATOM 1215 C CA . VAL A 1 151 ? 0.427 0.124 17.401 1.00 61.47 151 VAL A CA 1
ATOM 1216 C C . VAL A 1 151 ? 1.576 -0.865 17.339 1.00 61.47 151 VAL A C 1
ATOM 1218 O O . VAL A 1 151 ? 2.205 -1.149 18.357 1.00 61.47 151 VAL A O 1
ATOM 1221 N N . VAL A 1 152 ? 1.873 -1.353 16.137 1.00 61.34 152 VAL A N 1
ATOM 1222 C CA . VAL A 1 152 ? 3.084 -2.142 15.900 1.00 61.34 152 VAL A CA 1
ATOM 1223 C C . VAL A 1 152 ? 4.193 -1.176 15.515 1.00 61.34 152 VAL A C 1
ATOM 1225 O O . VAL A 1 152 ? 4.135 -0.530 14.465 1.00 61.34 152 VAL A O 1
ATOM 1228 N N . GLY A 1 153 ? 5.175 -1.040 16.404 1.00 54.88 153 GLY A N 1
ATOM 1229 C CA . GLY A 1 153 ? 6.330 -0.180 16.200 1.00 54.88 153 GLY A CA 1
ATOM 1230 C C . GLY A 1 153 ? 7.390 -0.883 15.361 1.00 54.88 153 GLY A C 1
ATOM 1231 O O . GLY A 1 153 ? 8.111 -1.715 15.901 1.00 54.88 153 GLY A O 1
ATOM 1232 N N . ILE A 1 154 ? 7.549 -0.514 14.091 1.00 50.50 154 ILE A N 1
ATOM 1233 C CA . ILE A 1 154 ? 8.639 -1.039 13.250 1.00 50.50 154 ILE A CA 1
ATOM 1234 C C . ILE A 1 154 ? 9.867 -0.120 13.390 1.00 50.50 154 ILE A C 1
ATOM 1236 O O . ILE A 1 154 ? 9.750 1.101 13.245 1.00 50.50 154 ILE A O 1
ATOM 1240 N N . ARG A 1 155 ? 11.039 -0.693 13.698 1.00 46.44 155 ARG A N 1
ATOM 1241 C CA . ARG A 1 155 ? 12.349 -0.012 13.640 1.00 46.44 155 ARG A CA 1
ATOM 1242 C C . ARG A 1 155 ? 13.021 -0.363 12.325 1.00 46.44 155 ARG A C 1
ATOM 1244 O O . ARG A 1 155 ? 13.423 -1.506 12.210 1.00 46.44 155 ARG A O 1
ATOM 1251 N N . LEU A 1 156 ? 13.130 0.555 11.368 1.00 41.06 156 LEU A N 1
ATOM 1252 C CA . LEU A 1 156 ? 13.946 0.327 10.166 1.00 41.06 156 LEU A CA 1
ATOM 1253 C C . LEU A 1 156 ? 15.440 0.496 10.462 1.00 41.06 156 LEU A C 1
ATOM 1255 O O . LEU A 1 156 ? 15.769 1.323 11.343 1.00 41.06 156 LEU A O 1
#

Mean predicted aligned error: 9.93 Å

Foldseek 3Di:
DQLCPPPVCVPPPSVVSVVVVVVVVVVVVCCVVDQAAEDCDDCVVCVPVCVVPVRYDHPDDPDDDDDPPDPPPDQDDVNPDDDDCVVVVVVVVDPPPQEAEADDDDPDADDQVRVVVVLVVVVVVVTQYEHEDEPPHPHDPVVDPDPRYDYDYDYD

Solvent-accessible surface area (backbone atoms only — not comparable to full-atom values): 10062 Å² total; per-residue (Å²): 131,76,51,83,74,38,75,86,35,60,91,46,59,69,69,57,34,46,53,53,49,53,50,51,56,53,51,59,65,56,53,72,81,48,85,66,41,84,35,84,34,41,64,90,79,41,50,67,66,45,68,77,35,84,47,50,42,62,70,33,82,79,67,84,82,80,55,93,86,57,76,88,74,78,74,53,93,89,56,91,63,86,83,79,61,72,61,52,69,53,56,74,72,48,65,86,93,54,64,46,81,43,74,68,71,94,81,67,82,62,56,63,64,59,47,50,53,53,52,52,55,50,58,73,64,78,50,42,36,44,38,57,43,55,64,87,41,95,50,67,73,79,76,64,80,61,98,53,65,49,75,51,71,48,74,133